Protein AF-A0AAW0WDP5-F1 (afdb_monomer_lite)

InterPro domains:
  IPR013763 Cyclin-like domain [SM00385] (1-80)
  IPR031658 Cyclin, C-terminal domain 2 [PF16899] (15-78)
  IPR036915 Cyclin-like superfamily [SSF47954] (1-90)
  IPR043198 Cyclin/Cyclin-like subunit Ssn8 [PTHR10026] (1-93)

Radius of gyration: 20.08 Å; chains: 1; bounding box: 42×51×49 Å

Structure (mmCIF, N/CA/C/O backbone):
data_AF-A0AAW0WDP5-F1
#
_entry.id   AF-A0AAW0WDP5-F1
#
loop_
_atom_site.group_PDB
_atom_site.id
_atom_site.type_symbol
_atom_site.label_atom_id
_atom_site.label_alt_id
_atom_site.label_comp_id
_atom_site.label_asym_id
_atom_site.label_entity_id
_atom_site.label_seq_id
_atom_site.pdbx_PDB_ins_code
_atom_site.Cartn_x
_atom_site.Cartn_y
_atom_site.Cartn_z
_atom_site.occupancy
_atom_site.B_iso_or_equiv
_atom_site.auth_seq_id
_atom_site.auth_comp_id
_atom_site.auth_asym_id
_atom_site.auth_atom_id
_atom_site.pdbx_PDB_model_num
ATOM 1 N N . ARG A 1 1 ? 8.160 -9.959 -4.640 1.00 76.31 1 ARG A N 1
ATOM 2 C CA . ARG A 1 1 ? 9.430 -9.531 -3.995 1.00 76.31 1 ARG A CA 1
ATOM 3 C C . ARG A 1 1 ? 9.086 -8.556 -2.861 1.00 76.31 1 ARG A C 1
ATOM 5 O O . ARG A 1 1 ? 7.973 -8.040 -2.886 1.00 76.31 1 ARG A O 1
ATOM 12 N N . PRO A 1 2 ? 9.938 -8.349 -1.843 1.00 83.50 2 PRO A N 1
ATOM 13 C CA . PRO A 1 2 ? 9.722 -7.316 -0.824 1.00 83.50 2 PRO A CA 1
ATOM 14 C C . PRO A 1 2 ? 9.964 -5.900 -1.383 1.00 83.50 2 PRO A C 1
ATOM 16 O O . PRO A 1 2 ? 10.716 -5.740 -2.344 1.00 83.50 2 PRO A O 1
ATOM 19 N N . LEU A 1 3 ? 9.367 -4.874 -0.757 1.00 84.88 3 LEU A N 1
ATOM 20 C CA . LEU A 1 3 ? 9.446 -3.459 -1.172 1.00 84.88 3 LEU A CA 1
ATOM 21 C C . LEU A 1 3 ? 10.885 -2.982 -1.430 1.00 84.88 3 LEU A C 1
ATOM 23 O O . LEU A 1 3 ? 11.161 -2.400 -2.472 1.00 84.88 3 LEU A O 1
ATOM 27 N N . VAL A 1 4 ? 11.807 -3.256 -0.503 1.00 86.69 4 VAL A N 1
ATOM 28 C CA . VAL A 1 4 ? 13.203 -2.791 -0.595 1.00 86.69 4 VAL A CA 1
ATOM 29 C C . VAL A 1 4 ? 13.892 -3.319 -1.856 1.00 86.69 4 VAL A C 1
ATOM 31 O O . VAL A 1 4 ? 14.650 -2.591 -2.486 1.00 86.69 4 VAL A O 1
ATOM 34 N N . GLN A 1 5 ? 13.582 -4.550 -2.267 1.00 88.50 5 GLN A N 1
ATOM 35 C CA . GLN A 1 5 ? 14.148 -5.136 -3.480 1.00 88.50 5 GLN A CA 1
ATOM 36 C C . GLN A 1 5 ? 13.594 -4.461 -4.742 1.00 88.50 5 GLN A C 1
ATOM 38 O O . GLN A 1 5 ? 14.354 -4.160 -5.652 1.00 88.50 5 GLN A O 1
ATOM 43 N N . TYR A 1 6 ? 12.292 -4.157 -4.780 1.00 88.75 6 TYR A N 1
ATOM 44 C CA . TYR A 1 6 ? 11.711 -3.384 -5.883 1.00 88.75 6 TYR A CA 1
ATOM 45 C C . TYR A 1 6 ? 12.296 -1.972 -5.974 1.00 88.75 6 TYR A C 1
ATOM 47 O O . TYR A 1 6 ? 12.537 -1.475 -7.068 1.00 88.75 6 TYR A O 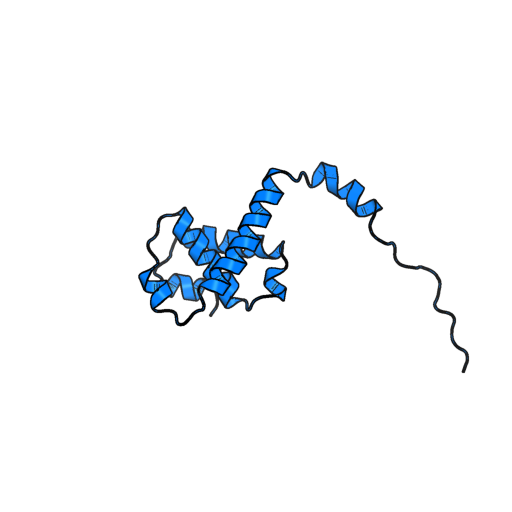1
ATOM 55 N N . MET A 1 7 ? 12.555 -1.335 -4.833 1.00 89.25 7 MET A N 1
ATOM 56 C CA . MET A 1 7 ? 13.141 0.003 -4.794 1.00 89.25 7 MET A CA 1
ATOM 57 C C . MET A 1 7 ? 14.598 0.022 -5.259 1.00 89.25 7 MET A C 1
ATOM 59 O O . MET A 1 7 ? 14.980 0.934 -5.989 1.00 89.25 7 MET A O 1
ATOM 63 N N . GLN A 1 8 ? 15.379 -1.009 -4.924 1.00 88.31 8 GLN A N 1
ATOM 64 C CA . GLN A 1 8 ? 16.718 -1.208 -5.487 1.00 88.31 8 GLN A CA 1
ATOM 65 C C . GLN A 1 8 ? 16.660 -1.406 -7.008 1.00 88.31 8 GLN A C 1
ATOM 67 O O . GLN A 1 8 ? 17.374 -0.716 -7.730 1.00 88.31 8 GLN A O 1
ATOM 72 N N . ASP A 1 9 ? 15.763 -2.272 -7.496 1.00 88.06 9 ASP A N 1
ATOM 73 C CA . ASP A 1 9 ? 15.580 -2.531 -8.933 1.00 88.06 9 ASP A CA 1
ATOM 74 C C . ASP A 1 9 ? 15.151 -1.260 -9.704 1.00 88.06 9 ASP A C 1
ATOM 76 O O . ASP A 1 9 ? 15.572 -1.049 -10.837 1.00 88.06 9 ASP A O 1
ATOM 80 N N . LEU A 1 10 ? 14.324 -0.400 -9.097 1.00 86.50 10 LEU A N 1
ATOM 81 C CA . LEU A 1 10 ? 13.869 0.877 -9.669 1.00 86.50 10 LEU A CA 1
ATOM 82 C C . LEU A 1 10 ? 14.947 1.982 -9.624 1.00 86.50 10 LEU A C 1
ATOM 84 O O . LEU A 1 10 ? 14.783 3.041 -10.238 1.00 86.50 10 LEU A O 1
ATOM 88 N N . GLY A 1 11 ? 16.013 1.811 -8.836 1.00 84.88 11 GLY A N 1
ATOM 89 C CA . GLY A 1 11 ? 16.899 2.919 -8.456 1.00 84.88 11 GLY A CA 1
ATOM 90 C C . GLY A 1 11 ? 16.144 4.014 -7.685 1.00 84.88 11 GLY A C 1
ATOM 91 O O . GLY A 1 11 ? 16.375 5.214 -7.865 1.00 84.88 11 GLY A O 1
ATOM 92 N N . GLY A 1 12 ? 15.128 3.619 -6.917 1.00 74.38 12 GLY A N 1
ATOM 93 C CA . GLY A 1 12 ? 14.376 4.478 -6.015 1.00 74.38 12 GLY A CA 1
ATOM 94 C C . GLY A 1 12 ? 15.041 4.494 -4.644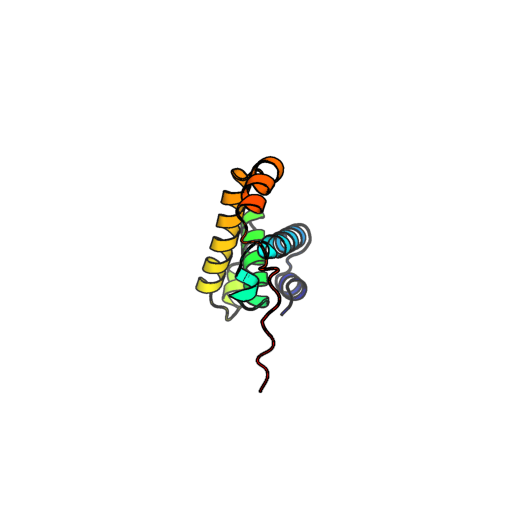 1.00 74.38 12 GLY A C 1
ATOM 95 O O . GLY A 1 12 ? 14.841 3.583 -3.850 1.00 74.38 12 GLY A O 1
ATOM 96 N N . GLU A 1 13 ? 15.810 5.536 -4.348 1.00 79.19 13 GLU A N 1
ATOM 97 C CA . GLU A 1 13 ? 16.473 5.707 -3.052 1.00 79.19 13 GLU A CA 1
ATOM 98 C C . GLU A 1 13 ? 16.014 6.995 -2.354 1.00 79.19 13 GLU A C 1
ATOM 100 O O . GLU A 1 13 ? 15.326 7.835 -2.939 1.00 79.19 13 GLU A O 1
ATOM 105 N N . GLY A 1 14 ? 16.371 7.140 -1.076 1.00 87.81 14 GLY A N 1
ATOM 106 C CA . GLY A 1 14 ? 16.096 8.347 -0.300 1.00 87.81 14 GLY A CA 1
ATOM 107 C C . GLY A 1 14 ? 14.606 8.563 -0.026 1.00 87.81 14 GLY A C 1
ATOM 108 O O . GLY A 1 14 ? 13.953 7.729 0.605 1.00 87.81 14 GLY A O 1
ATOM 109 N N . GLU A 1 15 ? 14.077 9.701 -0.474 1.00 90.94 15 GLU A N 1
ATOM 110 C CA . GLU A 1 15 ? 12.733 10.172 -0.120 1.00 90.94 15 GLU A CA 1
ATOM 111 C C . GLU A 1 15 ? 11.617 9.264 -0.651 1.00 90.94 15 GLU A C 1
ATOM 113 O O . GLU A 1 15 ? 10.667 8.976 0.075 1.00 90.94 15 GLU A O 1
ATOM 118 N N . VAL A 1 16 ? 11.764 8.721 -1.866 1.00 92.56 16 VAL A N 1
ATOM 119 C CA . VAL A 1 16 ? 10.753 7.825 -2.455 1.00 92.56 16 VAL A CA 1
ATOM 120 C C . VAL A 1 16 ? 10.630 6.538 -1.642 1.00 92.56 16 VAL A C 1
ATOM 122 O O . VAL A 1 16 ? 9.523 6.063 -1.403 1.00 92.56 16 VAL A O 1
ATOM 125 N N . LEU A 1 17 ? 11.754 5.985 -1.172 1.00 93.94 17 LEU A N 1
ATOM 126 C CA . LEU A 1 17 ? 11.753 4.791 -0.323 1.00 93.94 17 LEU A CA 1
ATOM 127 C C . LEU A 1 17 ? 11.117 5.085 1.038 1.00 93.94 17 LEU A C 1
ATOM 129 O O . LEU A 1 17 ? 10.290 4.304 1.503 1.00 93.94 17 LEU A O 1
ATOM 133 N N . GLN A 1 18 ? 11.479 6.211 1.656 1.00 95.12 18 GLN A N 1
ATOM 134 C CA . GLN A 1 18 ? 10.917 6.649 2.937 1.00 95.12 18 GLN A CA 1
ATOM 135 C C . GLN A 1 18 ? 9.397 6.838 2.847 1.00 95.12 18 GLN A C 1
ATOM 137 O O . GLN A 1 18 ? 8.657 6.338 3.697 1.00 95.12 18 GLN A O 1
ATOM 142 N N . LEU A 1 19 ? 8.919 7.504 1.793 1.00 96.44 19 LEU A N 1
ATOM 143 C CA . LEU A 1 19 ? 7.495 7.709 1.572 1.00 96.44 19 LEU A CA 1
ATOM 144 C C . LEU A 1 19 ? 6.775 6.390 1.280 1.00 96.44 19 LEU A C 1
ATOM 146 O O . LEU A 1 19 ? 5.769 6.103 1.921 1.00 96.44 19 LEU A O 1
ATOM 150 N N . ALA A 1 20 ? 7.301 5.550 0.384 1.00 96.69 20 ALA A N 1
ATOM 151 C CA . ALA A 1 20 ? 6.694 4.254 0.082 1.00 96.69 20 ALA A CA 1
ATOM 152 C C . ALA A 1 20 ? 6.597 3.369 1.337 1.00 96.69 20 ALA A C 1
ATOM 154 O O . ALA A 1 20 ? 5.568 2.738 1.570 1.00 96.69 20 ALA A O 1
ATOM 155 N N . TRP A 1 21 ? 7.630 3.374 2.186 1.00 96.19 21 TRP A N 1
ATOM 156 C CA . TRP A 1 21 ? 7.624 2.674 3.471 1.00 96.19 21 TRP A CA 1
ATOM 157 C C . TRP A 1 21 ? 6.535 3.198 4.411 1.00 96.19 21 TRP A C 1
ATOM 159 O O . TRP A 1 21 ? 5.815 2.414 5.029 1.00 96.19 21 TRP A O 1
ATOM 169 N N . ARG A 1 22 ? 6.385 4.524 4.511 1.00 97.38 22 ARG A N 1
ATOM 170 C CA . ARG A 1 22 ? 5.317 5.145 5.301 1.00 97.38 22 ARG A CA 1
ATOM 171 C C . ARG A 1 22 ? 3.937 4.719 4.798 1.00 97.38 22 ARG A C 1
ATOM 173 O O . ARG A 1 22 ? 3.126 4.278 5.604 1.00 97.38 22 ARG A O 1
ATOM 180 N N . ILE A 1 23 ? 3.707 4.775 3.487 1.00 97.88 23 ILE A N 1
ATOM 181 C CA . ILE A 1 23 ? 2.429 4.386 2.879 1.00 97.88 23 ILE A CA 1
ATOM 182 C C . ILE A 1 23 ? 2.130 2.898 3.134 1.00 97.88 23 ILE A C 1
ATOM 184 O O . ILE A 1 23 ? 0.994 2.552 3.451 1.00 97.88 23 ILE A O 1
ATOM 188 N N . VAL A 1 24 ? 3.133 2.010 3.078 1.00 97.62 24 VAL A N 1
ATOM 189 C CA . VAL A 1 24 ? 2.946 0.592 3.445 1.00 97.62 24 VAL A CA 1
ATOM 190 C C . VAL A 1 24 ? 2.448 0.454 4.882 1.00 97.62 24 VAL A C 1
ATOM 192 O O . VAL A 1 24 ? 1.522 -0.317 5.127 1.00 97.62 24 VAL A O 1
ATOM 195 N N . ASN A 1 25 ? 3.010 1.204 5.831 1.00 97.75 25 ASN A N 1
ATOM 196 C CA . ASN A 1 25 ? 2.545 1.157 7.220 1.00 97.75 25 ASN A CA 1
ATOM 197 C C . ASN A 1 25 ? 1.102 1.658 7.353 1.00 97.75 25 ASN A C 1
ATOM 199 O O . ASN A 1 25 ? 0.312 1.053 8.077 1.00 97.75 25 ASN A O 1
ATOM 203 N N . ASP A 1 26 ? 0.745 2.722 6.631 1.00 97.81 26 ASP A N 1
ATOM 204 C CA . ASP A 1 26 ? -0.613 3.272 6.634 1.00 97.81 26 ASP A CA 1
ATOM 205 C C . ASP A 1 26 ? -1.622 2.286 6.024 1.00 97.81 26 ASP A C 1
ATOM 207 O O . ASP A 1 26 ? -2.740 2.157 6.523 1.00 97.81 26 ASP A O 1
ATOM 211 N N . SER A 1 27 ? -1.211 1.508 5.015 1.00 97.50 27 SER A N 1
ATOM 212 C CA . SER A 1 27 ? -2.065 0.505 4.364 1.00 97.50 27 SER A CA 1
ATOM 213 C C . SER A 1 27 ? -2.612 -0.558 5.329 1.00 97.50 27 SER A C 1
ATOM 215 O O . SER A 1 27 ? -3.690 -1.102 5.091 1.00 97.50 27 SER A O 1
ATOM 217 N N . LEU A 1 28 ? -1.938 -0.802 6.463 1.00 97.38 2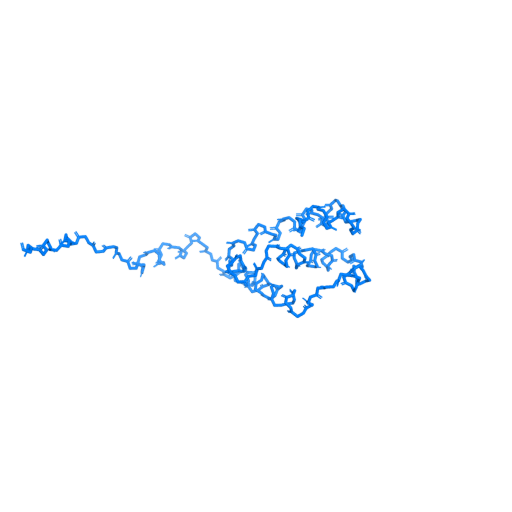8 LEU A N 1
ATOM 218 C CA . LEU A 1 28 ? -2.385 -1.730 7.512 1.00 97.38 28 LEU A CA 1
ATOM 219 C C . LEU A 1 28 ? -3.624 -1.249 8.279 1.00 97.38 28 LEU A C 1
ATOM 221 O O . LEU A 1 28 ? -4.192 -2.011 9.057 1.00 97.38 28 LEU A O 1
ATOM 225 N N . ARG A 1 29 ? -4.047 0.005 8.081 1.00 96.69 29 ARG A N 1
ATOM 226 C CA . ARG A 1 29 ? -5.323 0.530 8.591 1.00 96.69 29 ARG A CA 1
ATOM 227 C C . ARG A 1 29 ? -6.487 0.337 7.623 1.00 96.69 29 ARG A C 1
ATOM 229 O O . ARG A 1 29 ? -7.569 0.863 7.856 1.00 96.69 29 ARG A O 1
ATOM 236 N N . THR A 1 30 ? -6.258 -0.406 6.549 1.00 97.38 30 THR A N 1
ATOM 237 C CA . THR A 1 30 ? -7.271 -0.815 5.577 1.00 97.38 30 THR A CA 1
ATOM 238 C C . THR A 1 30 ? -7.301 -2.338 5.473 1.00 97.38 30 THR A C 1
ATOM 240 O O . THR A 1 30 ? -6.426 -3.027 6.000 1.00 97.38 30 THR A O 1
ATOM 243 N N . ASP A 1 31 ? -8.262 -2.864 4.719 1.00 97.12 31 ASP A N 1
ATOM 244 C CA . ASP A 1 31 ? -8.414 -4.307 4.519 1.00 97.12 31 ASP A CA 1
ATOM 245 C C . ASP A 1 31 ? -7.501 -4.867 3.413 1.00 97.12 31 ASP A C 1
ATOM 247 O O . ASP A 1 31 ? -7.523 -6.066 3.131 1.00 97.12 31 ASP A O 1
ATOM 251 N N . VAL A 1 32 ? -6.666 -4.035 2.771 1.00 97.62 32 VAL A N 1
ATOM 252 C CA . VAL A 1 32 ? -5.877 -4.453 1.596 1.00 97.62 32 VAL A CA 1
ATOM 253 C C . VAL A 1 32 ? -4.922 -5.609 1.893 1.00 97.62 32 VAL A C 1
ATOM 255 O O . VAL A 1 32 ? -4.670 -6.422 1.009 1.00 97.62 32 VAL A O 1
ATOM 258 N N . CYS A 1 33 ? -4.444 -5.745 3.134 1.00 96.56 33 CYS A N 1
ATOM 259 C CA . CYS A 1 33 ? -3.578 -6.854 3.547 1.00 96.56 33 CYS A CA 1
ATOM 260 C C . CYS A 1 33 ? -4.287 -8.220 3.563 1.00 96.56 33 CYS A C 1
ATOM 262 O O . CYS A 1 33 ? -3.618 -9.252 3.541 1.00 96.56 33 CYS A O 1
ATOM 264 N N . LEU A 1 34 ? -5.623 -8.232 3.582 1.00 97.25 34 LEU A N 1
ATOM 265 C CA . LEU A 1 34 ? -6.450 -9.436 3.496 1.00 97.25 34 LEU A CA 1
ATOM 266 C C . LEU A 1 34 ? -6.956 -9.691 2.068 1.00 97.25 34 LEU A C 1
ATOM 268 O O . LEU A 1 34 ? -7.305 -10.822 1.737 1.00 97.25 34 LEU A O 1
ATOM 272 N N . LEU A 1 35 ? -7.003 -8.646 1.236 1.00 96.69 35 LEU A N 1
ATOM 273 C CA . LEU A 1 35 ? -7.571 -8.682 -0.115 1.00 96.69 35 LEU A CA 1
ATOM 274 C C . LEU A 1 35 ? -6.518 -8.875 -1.218 1.00 96.69 35 LEU A C 1
ATOM 276 O O . LEU A 1 35 ? -6.833 -9.430 -2.272 1.00 96.69 35 LEU A O 1
ATOM 280 N N . PHE A 1 36 ? -5.277 -8.431 -0.993 1.00 96.69 36 PHE A N 1
ATOM 281 C CA . PHE A 1 36 ? -4.225 -8.402 -2.010 1.00 96.69 36 PHE A CA 1
ATOM 282 C C . PHE A 1 36 ? -2.927 -9.065 -1.522 1.00 96.69 36 PHE A C 1
ATOM 284 O O . PHE A 1 36 ? -2.570 -8.963 -0.346 1.00 96.69 36 PHE A O 1
ATOM 291 N N . PRO A 1 37 ? -2.162 -9.717 -2.417 1.00 95.38 37 PRO A N 1
ATOM 292 C CA . PRO A 1 37 ? -0.821 -10.191 -2.111 1.00 95.38 37 PRO A CA 1
ATOM 293 C C . PRO A 1 37 ? 0.120 -9.050 -1.672 1.00 95.38 37 PRO A C 1
ATOM 295 O O . PRO A 1 37 ? 0.096 -7.968 -2.266 1.00 95.38 37 PRO A O 1
ATOM 298 N N . PRO A 1 38 ? 1.057 -9.296 -0.734 1.00 95.38 38 PRO A N 1
ATOM 299 C CA . PRO A 1 38 ? 1.961 -8.260 -0.219 1.00 95.38 38 PRO A CA 1
ATOM 300 C C . PRO A 1 38 ? 2.794 -7.522 -1.278 1.00 95.38 38 PRO A C 1
ATOM 302 O O . PRO A 1 38 ? 3.141 -6.357 -1.090 1.00 95.38 38 PRO A O 1
ATOM 305 N N . TYR A 1 39 ? 3.135 -8.180 -2.392 1.00 94.56 39 TYR A N 1
ATOM 306 C CA . TYR A 1 39 ? 3.923 -7.545 -3.451 1.00 94.56 39 TYR A CA 1
ATOM 307 C C . TYR A 1 39 ? 3.110 -6.515 -4.254 1.00 94.56 39 TYR A C 1
ATOM 309 O O . TYR A 1 39 ? 3.685 -5.517 -4.676 1.00 94.56 39 TYR A O 1
ATOM 317 N N . GLU A 1 40 ? 1.799 -6.716 -4.438 1.00 95.38 40 GLU A N 1
ATOM 318 C CA . GLU A 1 40 ? 0.922 -5.758 -5.136 1.00 95.38 40 GLU A CA 1
ATOM 319 C C . GLU A 1 40 ? 0.730 -4.498 -4.293 1.00 95.38 40 GLU A C 1
ATOM 321 O O . GLU A 1 40 ? 0.773 -3.380 -4.809 1.00 95.38 40 GLU A O 1
ATOM 326 N N . ILE A 1 41 ? 0.615 -4.675 -2.974 1.00 97.00 41 ILE A N 1
ATOM 327 C CA . ILE A 1 41 ? 0.554 -3.570 -2.014 1.00 97.00 41 ILE A CA 1
ATOM 328 C C . ILE A 1 41 ? 1.854 -2.763 -2.076 1.00 97.00 41 ILE A C 1
ATOM 330 O O . ILE A 1 41 ? 1.815 -1.550 -2.257 1.00 97.00 41 ILE A O 1
ATOM 334 N N . ALA A 1 42 ? 3.011 -3.434 -2.022 1.00 95.94 42 ALA A N 1
ATOM 335 C CA . ALA A 1 42 ? 4.309 -2.771 -2.128 1.00 95.94 42 ALA A CA 1
ATOM 336 C C . ALA A 1 42 ? 4.453 -1.972 -3.435 1.00 95.94 42 ALA A C 1
ATOM 338 O O . ALA A 1 42 ? 4.875 -0.818 -3.398 1.00 95.94 42 ALA A O 1
ATOM 339 N N . LEU A 1 43 ? 4.068 -2.551 -4.576 1.00 95.56 43 LEU A N 1
ATOM 340 C CA . LEU A 1 43 ? 4.099 -1.869 -5.873 1.00 95.56 43 LEU A CA 1
ATOM 341 C C . LEU A 1 43 ? 3.169 -0.650 -5.910 1.00 95.56 43 LEU A C 1
ATOM 343 O O . LEU A 1 43 ? 3.554 0.390 -6.439 1.00 95.56 43 LEU A O 1
ATOM 347 N N . SER A 1 44 ? 1.997 -0.736 -5.283 1.00 96.75 44 SER A N 1
ATOM 348 C CA . SER A 1 44 ? 1.060 0.388 -5.172 1.00 96.75 44 SER A CA 1
ATOM 349 C C . SER A 1 44 ? 1.626 1.525 -4.326 1.00 96.75 44 SER A C 1
ATOM 351 O O . SER A 1 44 ? 1.590 2.682 -4.739 1.00 96.75 44 SER A O 1
ATOM 353 N N . CYS A 1 45 ? 2.243 1.210 -3.186 1.00 97.06 45 CYS A N 1
ATOM 354 C CA . CYS A 1 45 ? 2.900 2.209 -2.345 1.00 97.06 45 CYS A CA 1
ATOM 355 C C . CYS A 1 45 ? 4.092 2.874 -3.054 1.00 97.06 45 CYS A C 1
ATOM 357 O O . CYS A 1 45 ? 4.282 4.084 -2.927 1.00 97.06 45 CYS A O 1
ATOM 359 N N . ILE A 1 46 ? 4.869 2.113 -3.836 1.00 95.50 46 ILE A N 1
ATOM 360 C CA . ILE A 1 46 ? 5.958 2.649 -4.670 1.00 95.50 46 ILE A CA 1
ATOM 361 C C . ILE A 1 46 ? 5.402 3.568 -5.758 1.00 95.50 46 ILE A C 1
ATOM 363 O O . ILE A 1 46 ? 5.924 4.665 -5.943 1.00 95.50 46 ILE A O 1
ATOM 367 N N . HIS A 1 47 ? 4.336 3.154 -6.447 1.00 95.38 47 HIS A N 1
ATOM 368 C CA . HIS A 1 47 ? 3.674 3.964 -7.467 1.00 95.38 47 HIS A CA 1
ATOM 369 C C . HIS A 1 47 ? 3.200 5.303 -6.885 1.00 95.38 47 HIS A C 1
ATOM 371 O O . HIS A 1 47 ? 3.551 6.360 -7.408 1.00 95.38 47 HIS A O 1
ATOM 377 N N . MET A 1 48 ? 2.493 5.275 -5.750 1.00 96.81 48 MET A N 1
ATOM 378 C CA . MET A 1 48 ? 2.051 6.486 -5.051 1.00 96.81 48 MET A CA 1
ATOM 379 C C . MET A 1 48 ? 3.228 7.387 -4.661 1.00 96.81 48 MET A C 1
ATOM 381 O O . MET A 1 48 ? 3.185 8.592 -4.902 1.00 96.81 48 MET A O 1
ATOM 385 N N . ALA A 1 49 ? 4.304 6.818 -4.110 1.00 96.56 49 ALA A N 1
ATOM 386 C CA . ALA A 1 49 ? 5.485 7.589 -3.737 1.00 96.56 49 ALA A CA 1
ATOM 387 C C . ALA A 1 49 ? 6.184 8.225 -4.951 1.00 96.56 49 ALA A C 1
ATOM 389 O O . ALA A 1 49 ? 6.620 9.374 -4.878 1.00 96.56 49 ALA A O 1
ATOM 390 N N . CYS A 1 50 ? 6.258 7.511 -6.080 1.00 94.56 50 CYS A N 1
ATOM 391 C CA . CYS A 1 50 ? 6.809 8.045 -7.325 1.00 94.56 50 CYS A CA 1
ATOM 392 C C . CYS A 1 50 ? 5.972 9.211 -7.858 1.00 94.56 50 CYS A C 1
ATOM 394 O O . CYS A 1 50 ? 6.541 10.221 -8.263 1.00 94.56 50 CYS A O 1
ATOM 396 N N . VAL A 1 51 ? 4.639 9.110 -7.798 1.00 94.94 51 VAL A N 1
ATOM 397 C CA . VAL A 1 51 ? 3.731 10.198 -8.195 1.00 94.94 51 VAL A CA 1
ATOM 398 C C . VAL A 1 51 ? 3.945 11.440 -7.327 1.00 94.94 51 VAL A C 1
ATOM 400 O O . VAL A 1 51 ? 4.096 12.534 -7.867 1.00 94.94 51 VAL A O 1
ATOM 403 N N . VAL A 1 52 ? 4.024 11.284 -6.001 1.00 95.62 52 VAL A N 1
ATOM 404 C CA . VAL A 1 52 ? 4.229 12.409 -5.068 1.00 95.62 52 VAL A CA 1
ATOM 405 C C . VAL A 1 52 ? 5.570 13.110 -5.304 1.00 95.62 52 VAL A C 1
ATOM 407 O O . VAL A 1 52 ? 5.623 14.337 -5.331 1.00 95.62 52 VAL A O 1
ATOM 410 N N . HIS A 1 53 ? 6.643 12.349 -5.528 1.00 94.50 53 HIS A N 1
ATOM 411 C CA . HIS A 1 53 ? 7.977 12.899 -5.792 1.00 94.50 53 HIS A CA 1
ATOM 412 C C . HIS A 1 53 ? 8.253 13.197 -7.275 1.00 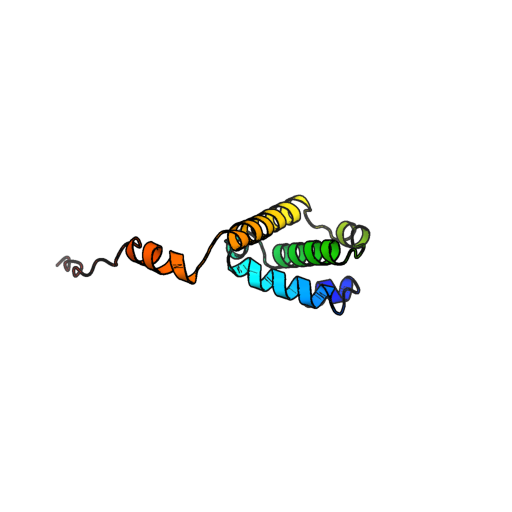94.50 53 HIS A C 1
ATOM 414 O O . HIS A 1 53 ? 9.384 13.524 -7.624 1.00 94.50 53 HIS A O 1
ATOM 420 N N . GLN A 1 54 ? 7.252 13.081 -8.156 1.00 93.62 54 GLN A N 1
ATOM 421 C CA . GLN A 1 54 ? 7.393 13.282 -9.606 1.00 93.62 54 GLN A CA 1
ATOM 422 C C . GLN A 1 54 ? 8.518 12.437 -10.246 1.00 93.62 54 GLN A C 1
ATOM 424 O O . GLN A 1 54 ? 9.131 12.839 -11.235 1.00 93.62 54 GLN A O 1
ATOM 429 N N . LYS A 1 55 ? 8.798 11.249 -9.694 1.00 91.44 55 LYS A N 1
ATOM 430 C CA . LYS A 1 55 ? 9.759 10.293 -10.261 1.00 91.44 55 LYS A CA 1
ATOM 431 C C . LYS A 1 55 ? 9.082 9.534 -11.398 1.00 91.44 55 LYS A C 1
ATOM 433 O O . LYS A 1 55 ? 8.073 8.866 -11.179 1.00 91.44 55 LYS A O 1
ATOM 438 N N . ASP A 1 56 ? 9.651 9.594 -12.600 1.00 91.75 56 ASP A N 1
ATOM 439 C CA . ASP A 1 56 ? 9.153 8.786 -13.713 1.00 91.75 56 ASP A CA 1
ATOM 440 C C . ASP A 1 56 ? 9.502 7.309 -13.495 1.00 91.75 56 ASP A C 1
ATOM 442 O O . ASP A 1 56 ? 10.667 6.911 -13.485 1.00 91.75 56 ASP A O 1
ATOM 446 N N . CYS A 1 57 ? 8.467 6.503 -13.285 1.00 90.81 57 CYS A N 1
ATOM 447 C CA . CYS A 1 57 ? 8.551 5.060 -13.106 1.00 90.81 57 CYS A CA 1
ATOM 448 C C . CYS A 1 57 ? 7.750 4.293 -14.169 1.00 90.81 57 CYS A C 1
ATOM 450 O O . CYS A 1 57 ? 7.623 3.076 -14.060 1.00 90.81 57 CYS A O 1
ATOM 452 N N . LYS A 1 58 ? 7.186 4.965 -15.186 1.00 90.12 58 LYS A N 1
ATOM 453 C CA . LYS A 1 58 ? 6.237 4.340 -16.130 1.00 90.12 58 LYS A CA 1
ATOM 454 C C . LYS A 1 58 ? 6.860 3.177 -16.892 1.00 90.12 58 LYS A C 1
ATOM 456 O O . LYS A 1 58 ? 6.262 2.110 -16.966 1.00 90.12 58 LYS A O 1
ATOM 461 N N . GLN A 1 59 ? 8.068 3.384 -17.414 1.00 90.62 59 GLN A N 1
ATOM 462 C CA . GLN A 1 59 ? 8.803 2.357 -18.151 1.00 90.62 59 GLN A CA 1
ATOM 463 C C . GLN A 1 59 ? 9.107 1.145 -17.261 1.00 90.62 59 GLN A C 1
ATOM 465 O O . GLN A 1 59 ? 8.858 0.012 -17.656 1.00 90.62 59 GLN A O 1
ATOM 470 N N . TRP A 1 60 ? 9.557 1.389 -16.028 1.00 92.12 60 TRP A N 1
ATOM 471 C CA . TRP A 1 60 ? 9.849 0.324 -15.070 1.00 92.12 60 TRP A CA 1
ATOM 472 C C . TRP A 1 60 ? 8.596 -0.484 -14.704 1.00 92.12 60 TRP A C 1
ATOM 474 O O . TRP A 1 60 ? 8.634 -1.709 -14.691 1.00 92.12 60 TRP A O 1
ATOM 484 N N . PHE A 1 61 ? 7.456 0.180 -14.481 1.00 91.38 61 PHE A N 1
ATOM 485 C CA . PHE A 1 61 ? 6.182 -0.509 -14.251 1.00 91.38 61 PHE A CA 1
ATOM 486 C C . PHE A 1 61 ? 5.685 -1.279 -15.481 1.00 91.38 61 PHE A C 1
ATOM 488 O O . PHE A 1 61 ? 5.079 -2.329 -15.306 1.00 91.38 61 PHE A O 1
ATOM 495 N N . ALA A 1 62 ? 5.948 -0.803 -16.702 1.00 89.88 62 ALA A N 1
ATOM 496 C CA . ALA A 1 62 ? 5.585 -1.514 -17.930 1.00 89.88 62 ALA A CA 1
ATOM 497 C C . ALA A 1 62 ? 6.426 -2.785 -18.155 1.00 89.88 62 ALA A C 1
ATOM 499 O O . ALA A 1 62 ? 5.946 -3.750 -18.746 1.00 89.88 62 ALA A O 1
ATOM 500 N N . GLU A 1 63 ? 7.673 -2.797 -17.679 1.00 91.00 63 GLU A N 1
ATOM 501 C CA . GLU A 1 63 ? 8.553 -3.973 -17.710 1.00 91.00 63 GLU A CA 1
ATOM 502 C C . GLU A 1 63 ? 8.176 -5.017 -16.650 1.00 91.00 63 GLU A C 1
ATOM 504 O O . GLU A 1 63 ? 8.474 -6.207 -16.795 1.00 91.00 63 GLU A O 1
ATOM 509 N N . LEU A 1 64 ? 7.487 -4.596 -15.588 1.00 86.62 64 LEU A N 1
ATOM 510 C CA . LEU A 1 64 ? 6.879 -5.515 -14.641 1.00 86.62 64 LEU A CA 1
ATOM 511 C C . LE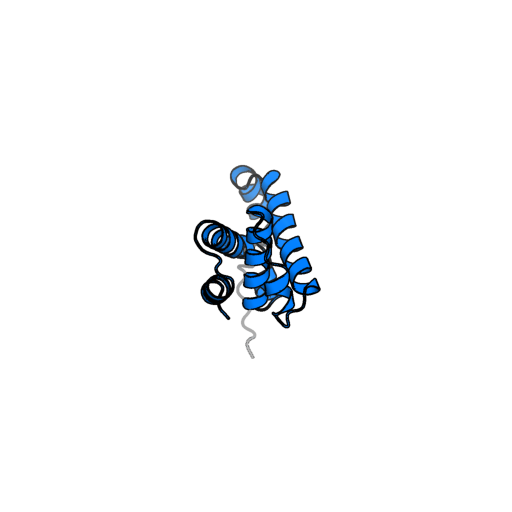U A 1 64 ? 5.631 -6.137 -15.274 1.00 86.62 64 LEU A C 1
ATOM 513 O O . LEU A 1 64 ? 4.673 -5.448 -15.599 1.00 86.62 64 LEU A O 1
ATOM 517 N N . ASN A 1 65 ? 5.592 -7.466 -15.364 1.00 83.38 65 ASN A N 1
ATOM 518 C CA . ASN A 1 65 ? 4.392 -8.216 -15.755 1.00 83.38 65 ASN A CA 1
ATOM 519 C C . ASN A 1 65 ? 3.339 -8.205 -14.623 1.00 83.38 65 ASN A C 1
ATOM 521 O O . ASN A 1 65 ? 3.015 -9.250 -14.057 1.00 83.38 65 ASN A O 1
ATOM 525 N N . THR A 1 66 ? 2.891 -7.014 -14.221 1.00 81.81 66 THR A N 1
ATOM 526 C CA . THR A 1 66 ? 1.946 -6.777 -13.123 1.00 81.81 66 THR A CA 1
ATOM 527 C C . THR A 1 66 ? 0.673 -6.138 -13.654 1.00 81.81 66 THR A C 1
ATOM 529 O O . THR A 1 66 ? 0.706 -5.312 -14.562 1.00 81.81 66 THR A O 1
ATOM 532 N N . ASP A 1 67 ? -0.452 -6.509 -13.054 1.00 91.38 67 ASP A N 1
ATOM 533 C CA . ASP A 1 67 ? -1.755 -5.937 -13.358 1.00 91.38 67 ASP A CA 1
ATOM 534 C C . ASP A 1 67 ? -1.883 -4.518 -12.770 1.00 91.38 67 ASP A C 1
ATOM 536 O O . ASP A 1 67 ? -1.945 -4.327 -11.550 1.00 91.38 67 ASP A O 1
ATOM 540 N N . LEU A 1 68 ? -1.902 -3.512 -13.650 1.00 90.56 68 LEU A N 1
ATOM 541 C CA . LEU A 1 68 ? -2.032 -2.107 -13.262 1.00 90.56 68 LEU A CA 1
ATOM 542 C C . LEU A 1 68 ? -3.415 -1.786 -12.682 1.00 90.56 68 LEU A C 1
ATOM 544 O O . LEU A 1 68 ? -3.513 -0.891 -11.842 1.00 90.56 68 LEU A O 1
ATOM 548 N N . ASP A 1 69 ? -4.467 -2.517 -13.059 1.00 94.25 69 ASP A N 1
ATOM 549 C CA . ASP A 1 69 ? -5.809 -2.277 -12.526 1.00 94.25 69 ASP A CA 1
ATOM 550 C C . ASP A 1 69 ? -5.859 -2.628 -11.035 1.00 94.25 69 ASP A C 1
ATOM 552 O O . ASP A 1 69 ? -6.423 -1.876 -10.235 1.00 94.25 69 ASP A O 1
ATOM 556 N N . ARG A 1 70 ? -5.162 -3.699 -10.630 1.00 94.88 70 ARG A N 1
ATOM 557 C CA . ARG A 1 70 ? -5.009 -4.077 -9.212 1.00 94.88 70 ARG A CA 1
ATOM 558 C C . ARG A 1 70 ? -4.224 -3.036 -8.424 1.00 94.88 70 ARG A C 1
ATOM 560 O O . ARG A 1 70 ? -4.604 -2.696 -7.305 1.00 94.88 70 ARG A O 1
ATOM 567 N N . ILE A 1 71 ? -3.165 -2.481 -9.016 1.00 95.25 71 ILE A N 1
ATOM 568 C CA . ILE A 1 71 ? -2.389 -1.393 -8.402 1.00 95.25 71 ILE A CA 1
ATOM 569 C C . ILE A 1 71 ? -3.271 -0.159 -8.171 1.00 95.25 71 ILE A C 1
ATOM 571 O O . ILE A 1 71 ? -3.245 0.454 -7.098 1.00 95.25 71 ILE A O 1
ATOM 575 N N . MET A 1 72 ? -4.083 0.204 -9.164 1.00 96.06 72 MET A N 1
ATOM 576 C CA . MET A 1 72 ? -5.000 1.339 -9.065 1.00 96.06 72 MET A CA 1
ATOM 577 C C . MET A 1 72 ? -6.130 1.094 -8.059 1.00 96.06 72 MET A C 1
ATOM 579 O O . MET A 1 72 ? -6.559 2.032 -7.383 1.00 96.06 72 MET A O 1
ATOM 583 N N . GLU A 1 73 ? -6.588 -0.148 -7.911 1.00 97.50 73 GLU A N 1
ATOM 584 C CA . GLU A 1 73 ? -7.566 -0.528 -6.893 1.00 97.50 73 GLU A CA 1
ATOM 585 C C . GLU A 1 73 ? -7.004 -0.344 -5.476 1.00 97.50 73 GLU A C 1
ATOM 587 O O . GLU A 1 73 ? -7.611 0.360 -4.667 1.00 97.50 73 GLU A O 1
ATOM 592 N N . ILE A 1 74 ? -5.812 -0.881 -5.192 1.00 97.94 74 ILE A N 1
ATOM 593 C CA . ILE A 1 74 ? -5.135 -0.704 -3.894 1.00 97.94 74 ILE A CA 1
ATOM 594 C C . ILE A 1 74 ? -4.872 0.782 -3.618 1.00 97.94 74 ILE A C 1
ATOM 596 O O . ILE A 1 74 ? -5.129 1.264 -2.514 1.00 97.94 74 ILE A O 1
ATOM 600 N N . THR A 1 75 ? -4.415 1.528 -4.628 1.00 97.62 75 THR A N 1
ATOM 601 C CA . THR A 1 75 ? -4.189 2.979 -4.522 1.00 97.62 75 THR A CA 1
ATOM 602 C C . THR A 1 75 ? -5.455 3.704 -4.065 1.00 97.62 75 THR A C 1
ATOM 604 O O . THR A 1 75 ? -5.388 4.571 -3.197 1.00 97.62 75 THR A O 1
ATOM 607 N N . ARG A 1 76 ? -6.628 3.320 -4.585 1.00 97.75 76 ARG A N 1
ATOM 608 C CA . ARG A 1 76 ? -7.911 3.912 -4.186 1.00 97.75 76 ARG A CA 1
ATOM 609 C C . ARG A 1 76 ? -8.252 3.639 -2.721 1.00 97.75 76 ARG A C 1
ATOM 611 O O . ARG A 1 76 ? -8.700 4.556 -2.044 1.00 97.75 76 ARG A O 1
ATOM 618 N N . TYR A 1 77 ? -8.016 2.427 -2.214 1.00 98.00 77 TYR A N 1
ATOM 619 C CA . TYR A 1 77 ? -8.219 2.127 -0.789 1.00 98.00 77 TYR A CA 1
ATOM 620 C C . TYR A 1 77 ? -7.367 3.027 0.114 1.00 98.00 77 TYR A C 1
ATOM 622 O O . TYR A 1 77 ? -7.861 3.529 1.122 1.00 98.00 77 TYR A O 1
ATOM 630 N N . ILE A 1 78 ? -6.107 3.260 -0.261 1.00 98.00 78 ILE A N 1
ATOM 631 C CA . ILE A 1 78 ? -5.187 4.101 0.515 1.00 98.00 78 ILE A CA 1
ATOM 632 C C . ILE A 1 78 ? -5.573 5.585 0.412 1.00 98.00 78 ILE A C 1
ATOM 634 O O . ILE A 1 78 ? -5.553 6.287 1.418 1.00 98.00 78 ILE A O 1
ATOM 638 N N . LEU A 1 79 ? -5.975 6.070 -0.768 1.00 97.31 79 LEU A N 1
ATOM 639 C CA . LEU A 1 79 ? -6.473 7.443 -0.915 1.00 97.31 79 LEU A CA 1
ATOM 640 C C . LEU A 1 79 ? -7.741 7.674 -0.084 1.00 97.31 79 LEU A C 1
ATOM 642 O O . LEU A 1 79 ? -7.806 8.649 0.655 1.00 97.31 79 LEU A O 1
ATOM 646 N N . ASN A 1 80 ? -8.683 6.728 -0.099 1.00 97.50 80 ASN A N 1
ATOM 647 C CA . ASN A 1 80 ? -9.887 6.802 0.732 1.00 97.50 80 ASN A CA 1
ATOM 648 C C . ASN A 1 80 ? -9.558 6.826 2.237 1.00 97.50 80 ASN A C 1
ATOM 650 O O . ASN A 1 80 ? -10.253 7.487 3.007 1.00 97.50 80 ASN A O 1
ATOM 654 N N . LEU A 1 81 ? -8.511 6.112 2.675 1.00 97.50 81 LEU A N 1
ATOM 655 C CA . LEU A 1 81 ? -8.017 6.204 4.053 1.00 97.50 81 LEU A CA 1
ATOM 656 C C . LEU A 1 81 ? -7.524 7.622 4.368 1.00 97.50 81 LEU A C 1
ATOM 658 O O . LEU A 1 81 ? -7.815 8.139 5.446 1.00 97.50 81 LEU A O 1
ATOM 662 N N . TYR A 1 82 ? -6.781 8.246 3.455 1.00 96.69 82 TYR A N 1
ATOM 663 C CA . TYR A 1 82 ? -6.282 9.607 3.645 1.00 96.69 82 TYR A CA 1
ATOM 664 C C . TYR A 1 82 ? -7.410 10.647 3.668 1.00 96.69 82 TYR A C 1
ATOM 666 O O . TYR A 1 82 ? -7.393 11.508 4.547 1.00 96.69 82 TYR A O 1
ATOM 674 N N . ASP A 1 83 ? -8.432 10.500 2.822 1.00 96.12 83 ASP A N 1
ATOM 675 C CA . ASP A 1 83 ? -9.644 11.334 2.863 1.00 96.12 83 ASP A CA 1
ATOM 676 C C . ASP A 1 83 ? -10.396 11.175 4.201 1.00 96.12 83 ASP A C 1
ATOM 678 O O . ASP A 1 83 ? -10.856 12.147 4.807 1.00 96.12 83 ASP A O 1
ATOM 682 N N . LEU A 1 84 ? -10.491 9.943 4.719 1.00 95.19 84 LEU A N 1
ATOM 683 C CA . LEU A 1 84 ? -11.088 9.682 6.031 1.00 95.19 84 LEU A CA 1
ATOM 684 C C . LEU A 1 84 ? -10.286 10.348 7.157 1.00 95.19 84 LEU A C 1
ATOM 686 O O . LEU A 1 84 ? -10.870 10.941 8.062 1.00 95.19 84 LEU A O 1
ATOM 690 N N . TRP A 1 85 ? -8.956 10.281 7.107 1.00 94.75 85 TRP A N 1
ATOM 691 C CA . TRP A 1 85 ? -8.087 10.882 8.121 1.00 94.75 85 TRP A CA 1
ATOM 692 C C . TRP A 1 85 ? -8.142 12.406 8.182 1.00 94.75 85 TRP A C 1
ATOM 694 O O . TRP A 1 85 ? -7.854 12.964 9.238 1.00 94.75 85 TRP A O 1
ATOM 704 N N . GLU A 1 86 ? -8.529 13.081 7.102 1.00 93.44 86 GLU A N 1
ATOM 705 C CA . GLU A 1 86 ? -8.731 14.531 7.127 1.00 93.44 86 GLU A CA 1
ATOM 706 C C . GLU A 1 86 ? -9.943 14.930 7.990 1.00 93.44 86 GLU A C 1
ATOM 708 O O . GLU A 1 86 ? -9.940 15.985 8.626 1.00 93.44 86 GLU A O 1
ATOM 713 N N . SER A 1 87 ? -10.968 14.075 8.049 1.00 92.94 87 SER A N 1
ATOM 714 C CA . SER A 1 87 ? -12.244 14.377 8.713 1.00 92.94 87 SER A CA 1
ATOM 715 C C . SER A 1 87 ? -12.443 13.691 10.070 1.00 92.94 87 SER A C 1
ATOM 717 O O . SER A 1 87 ? -13.198 14.204 10.895 1.00 92.94 87 SER A O 1
ATOM 719 N N . TYR A 1 88 ? -11.772 12.564 10.321 1.00 92.38 88 TYR A N 1
ATOM 720 C CA . TYR A 1 88 ? -11.950 11.746 11.524 1.00 92.38 88 TYR A CA 1
ATOM 721 C C . TYR A 1 88 ? -11.038 12.175 12.686 1.00 92.38 88 TYR A C 1
ATOM 723 O O . TYR A 1 88 ? -9.810 12.113 12.585 1.00 92.38 88 TYR A O 1
ATOM 731 N N . ASP A 1 89 ? -11.625 12.523 13.839 1.00 93.69 89 ASP A N 1
ATOM 732 C CA . ASP A 1 89 ? -10.886 12.813 15.078 1.00 93.69 89 ASP A CA 1
ATOM 733 C C . ASP A 1 89 ? -10.969 11.626 16.045 1.00 93.69 89 ASP A C 1
ATOM 735 O O . ASP A 1 89 ? -11.867 11.520 16.889 1.00 93.69 89 ASP A O 1
ATOM 739 N N . GLU A 1 90 ? -9.969 10.745 15.962 1.00 91.06 90 GLU A N 1
ATOM 740 C CA . GLU A 1 90 ? -9.886 9.526 16.771 1.00 91.06 90 GLU A CA 1
ATOM 741 C C . GLU A 1 90 ? -10.069 9.796 18.271 1.00 91.06 90 GLU A C 1
ATOM 743 O O . GLU A 1 90 ? -10.760 9.044 18.955 1.00 91.06 90 GLU A O 1
ATOM 748 N N . ARG A 1 91 ? -9.512 10.892 18.804 1.00 91.19 91 ARG A N 1
ATOM 749 C CA . ARG A 1 91 ? -9.561 11.171 20.249 1.00 91.19 91 ARG A CA 1
ATOM 750 C C . ARG A 1 91 ? -10.969 11.500 20.724 1.00 91.19 91 ARG A C 1
ATOM 752 O O . ARG A 1 91 ? -11.309 11.185 21.865 1.00 91.19 91 ARG A O 1
ATOM 759 N N . LYS A 1 92 ? -11.769 12.145 19.875 1.00 93.56 92 LYS A N 1
ATOM 760 C CA . LYS A 1 92 ? -13.144 12.538 20.201 1.00 93.56 92 LYS A CA 1
ATOM 761 C C . LYS A 1 92 ? -14.136 11.417 19.916 1.00 93.56 92 LYS A C 1
ATOM 763 O O . LYS A 1 92 ? -15.068 11.217 20.692 1.00 93.56 92 LYS A O 1
ATOM 768 N N . GLU A 1 93 ? -13.937 10.682 18.829 1.00 94.38 93 GLU A N 1
ATOM 769 C CA . GLU A 1 93 ? -14.952 9.771 18.299 1.00 94.38 93 GLU A CA 1
ATOM 770 C C . GLU A 1 93 ? -14.820 8.336 18.825 1.00 94.38 93 GLU A C 1
ATOM 772 O O . GLU A 1 93 ? -15.837 7.658 19.016 1.00 94.38 93 GLU A O 1
ATOM 777 N N . ILE A 1 94 ? -13.602 7.877 19.153 1.00 94.44 94 ILE A N 1
ATOM 778 C CA . ILE A 1 94 ? -13.358 6.470 19.507 1.00 94.44 94 ILE A CA 1
ATOM 779 C C . ILE A 1 94 ? -14.190 6.014 20.709 1.00 94.44 94 ILE A C 1
ATOM 781 O O . ILE A 1 94 ? -14.762 4.929 20.688 1.00 94.44 94 ILE A O 1
ATOM 785 N N . GLN A 1 95 ? -14.338 6.852 21.739 1.00 93.62 95 GLN A N 1
ATOM 786 C CA . GLN A 1 95 ? -15.078 6.489 22.953 1.00 93.62 95 GLN A CA 1
ATOM 787 C C . GLN A 1 95 ? -16.556 6.194 22.663 1.00 93.62 95 GLN A C 1
ATOM 789 O O . GLN A 1 95 ? -17.111 5.234 23.197 1.00 93.62 95 GLN A O 1
ATOM 794 N N . GLY A 1 96 ? -17.184 6.978 21.780 1.00 93.88 96 GLY A N 1
ATOM 795 C CA . GLY A 1 96 ? -18.572 6.760 21.370 1.00 93.88 96 GLY A CA 1
ATOM 796 C C . GLY A 1 96 ? -18.745 5.500 20.518 1.00 93.88 96 GLY A C 1
ATOM 797 O O . GLY A 1 96 ? -19.756 4.807 20.637 1.00 93.88 96 GLY A O 1
ATOM 798 N N . LEU A 1 97 ? -17.747 5.169 19.693 1.00 93.75 97 LEU A N 1
ATOM 799 C CA . LEU A 1 97 ? -17.736 3.949 18.883 1.00 93.75 97 LEU A CA 1
ATOM 800 C C . LEU A 1 97 ? -17.545 2.693 19.745 1.00 93.75 97 LEU A C 1
ATOM 802 O O . LEU A 1 97 ? -18.290 1.726 19.586 1.00 93.75 97 LEU A O 1
ATOM 806 N N . LEU A 1 98 ? -16.622 2.724 20.714 1.00 93.75 98 LEU A N 1
ATOM 807 C CA . LEU A 1 98 ? -16.362 1.599 21.621 1.00 93.75 98 LEU A CA 1
ATOM 808 C C . LEU A 1 98 ? -17.608 1.199 22.425 1.00 93.75 98 LEU A C 1
ATOM 810 O O . LEU A 1 98 ? -17.838 0.016 22.662 1.00 93.75 98 LEU A O 1
ATOM 814 N N . GLN A 1 99 ? -18.443 2.165 22.817 1.00 94.31 99 GLN A N 1
ATOM 815 C CA . GLN A 1 99 ? -19.687 1.888 23.546 1.00 94.31 99 GLN A CA 1
ATOM 816 C C . GLN A 1 99 ? -20.735 1.149 22.702 1.00 94.31 99 GLN A C 1
ATOM 818 O O . GLN A 1 99 ? -21.569 0.437 23.262 1.00 94.31 99 GLN A O 1
ATOM 823 N N . LYS A 1 100 ? -20.690 1.302 21.373 1.00 95.19 100 LYS A N 1
ATOM 824 C CA . LYS A 1 100 ? -21.585 0.621 20.426 1.00 95.19 100 LYS A CA 1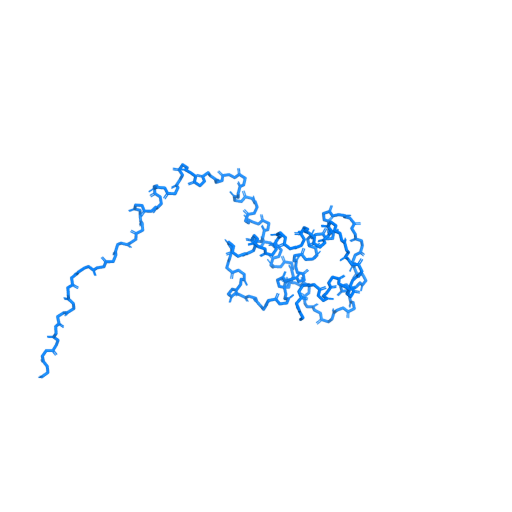
ATOM 825 C C . LYS A 1 100 ? -21.084 -0.768 20.028 1.00 95.19 100 LYS A C 1
ATOM 827 O O . LYS A 1 100 ? -21.835 -1.506 19.393 1.00 95.19 100 LYS A O 1
ATOM 832 N N . MET A 1 101 ? -19.847 -1.137 20.379 1.00 94.31 101 MET A N 1
ATOM 833 C CA . MET A 1 101 ? -19.342 -2.470 20.063 1.00 94.31 101 MET A CA 1
ATOM 834 C C . MET A 1 101 ? -20.132 -3.554 20.815 1.00 94.31 101 MET A C 1
ATOM 836 O O . MET A 1 101 ? -20.362 -3.422 22.023 1.00 94.31 101 MET A O 1
ATOM 840 N N . PRO A 1 102 ? -20.524 -4.647 20.132 1.00 93.38 102 PRO A N 1
ATOM 841 C CA . PRO A 1 102 ? -21.169 -5.785 20.771 1.00 93.38 102 PRO A CA 1
ATOM 842 C C . PRO A 1 102 ? -20.305 -6.333 21.907 1.00 93.38 102 PRO A C 1
ATOM 844 O O . PRO A 1 102 ? -19.129 -6.649 21.719 1.00 93.38 102 PRO A O 1
ATOM 847 N N . LYS A 1 103 ? -20.887 -6.449 23.103 1.00 90.19 103 LYS A N 1
ATOM 848 C CA . LYS A 1 103 ? -20.182 -6.998 24.264 1.00 90.19 103 LYS A CA 1
ATOM 849 C C . LYS A 1 103 ? -20.194 -8.529 24.214 1.00 90.19 103 LYS A C 1
ATOM 851 O O . LYS A 1 103 ? -21.224 -9.103 23.853 1.00 90.19 103 LYS A O 1
ATOM 856 N N . PRO A 1 104 ? -19.098 -9.199 24.611 1.00 89.88 104 PRO A N 1
ATOM 857 C CA . PRO A 1 104 ? -19.076 -10.651 24.728 1.00 89.88 104 PRO A CA 1
ATOM 858 C C . PRO A 1 104 ? -20.191 -11.154 25.652 1.00 89.88 104 PRO A C 1
ATOM 860 O O . PRO A 1 104 ? -20.409 -10.592 26.727 1.00 89.88 104 PRO A O 1
ATOM 863 N N . ASN A 1 105 ? -20.883 -12.223 25.250 1.00 86.25 105 ASN A N 1
ATOM 864 C CA . ASN A 1 105 ? -21.854 -12.880 26.119 1.00 86.25 105 ASN A CA 1
ATOM 865 C C . ASN A 1 105 ? -21.113 -13.596 27.257 1.00 86.25 105 ASN A C 1
ATOM 867 O O . ASN A 1 105 ? -20.289 -14.473 27.009 1.00 86.25 105 ASN A O 1
ATOM 871 N N . THR A 1 106 ? -21.407 -13.219 28.498 1.00 83.56 106 THR A N 1
ATOM 872 C CA . THR A 1 106 ? -20.793 -13.792 29.702 1.00 83.56 106 THR A CA 1
ATOM 873 C C . THR A 1 106 ? -21.580 -14.965 30.282 1.00 83.56 106 THR A C 1
ATOM 875 O O . THR A 1 106 ? -21.144 -15.553 31.273 1.00 83.56 106 THR A O 1
ATOM 878 N N . GLN A 1 107 ? -22.727 -15.331 29.697 1.00 79.31 107 GLN A N 1
ATOM 879 C CA . GLN A 1 107 ? -23.477 -16.498 30.151 1.00 79.31 107 GLN A CA 1
ATOM 880 C C . GLN A 1 107 ? -22.676 -17.781 29.876 1.00 79.31 107 GLN A C 1
ATOM 882 O O . GLN A 1 107 ? -22.247 -18.003 28.740 1.00 79.31 107 GLN A O 1
ATOM 887 N N . PRO A 1 108 ? -22.474 -18.645 30.886 1.00 76.25 108 PRO A N 1
ATOM 888 C CA . PRO A 1 108 ? -21.807 -19.920 30.681 1.00 76.25 108 PRO A CA 1
ATOM 889 C C . PRO A 1 108 ? -22.641 -20.785 29.734 1.00 76.25 108 PRO A C 1
ATOM 891 O O . PRO A 1 108 ? -23.844 -20.959 29.934 1.00 76.25 108 PRO A O 1
ATOM 894 N N . VAL A 1 109 ? -21.996 -21.337 28.704 1.00 77.88 109 VAL A N 1
ATOM 895 C CA . VAL A 1 109 ? -22.630 -22.277 27.772 1.00 77.88 109 VAL A CA 1
ATOM 896 C C . VAL A 1 109 ? -23.156 -23.463 28.595 1.00 77.88 109 VAL A C 1
ATOM 898 O O . VAL A 1 109 ? -22.351 -24.101 29.283 1.00 77.88 109 VAL A O 1
ATOM 901 N N . PRO A 1 110 ? -24.469 -23.766 28.589 1.00 73.12 110 PRO A N 1
ATOM 902 C CA . PRO A 1 110 ? -24.997 -24.890 29.351 1.00 73.12 110 PRO A CA 1
ATOM 903 C C . PRO A 1 110 ? -24.272 -26.167 28.925 1.00 73.12 110 PRO A C 1
ATOM 905 O O . PRO A 1 110 ? -24.240 -26.495 27.736 1.00 73.12 110 PRO A O 1
ATOM 908 N N . ARG A 1 111 ? -23.663 -26.891 29.875 1.00 71.06 111 ARG A N 1
ATOM 909 C CA . ARG A 1 111 ? -23.122 -28.225 29.587 1.00 71.06 111 ARG A CA 1
ATOM 910 C C . ARG A 1 111 ? -24.286 -29.088 29.123 1.00 71.06 111 ARG A C 1
ATOM 912 O O . ARG A 1 111 ? -25.155 -29.427 29.921 1.00 71.06 111 ARG A O 1
ATOM 919 N N . VAL A 1 112 ? -24.285 -29.446 27.842 1.00 70.31 112 VAL A N 1
ATOM 920 C CA . VAL A 1 112 ? -25.128 -30.523 27.329 1.00 70.31 112 VAL A CA 1
ATOM 921 C C . VAL A 1 112 ? -24.633 -31.792 28.013 1.00 70.31 112 VAL A C 1
ATOM 923 O O . VAL A 1 112 ? -23.594 -32.338 27.644 1.00 70.31 112 VAL A O 1
ATOM 926 N N . VAL A 1 113 ? -25.317 -32.199 29.081 1.00 68.19 113 VAL A N 1
ATOM 927 C CA . VAL A 1 113 ? -25.098 -33.504 29.701 1.00 68.19 113 VAL A CA 1
ATOM 928 C C . VAL A 1 113 ? -25.622 -34.519 28.688 1.00 68.19 113 VAL A C 1
ATOM 930 O O . VAL A 1 113 ? -26.823 -34.566 28.432 1.00 68.19 113 VAL A O 1
ATOM 933 N N . ARG A 1 114 ? -24.694 -35.209 28.019 1.00 60.38 114 ARG A N 1
ATOM 934 C CA . ARG A 1 114 ? -24.991 -36.392 27.208 1.00 60.38 114 ARG A CA 1
ATOM 935 C C . ARG A 1 114 ? -25.225 -37.589 28.113 1.00 60.38 114 ARG A C 1
ATOM 937 O O . ARG A 1 114 ? -24.520 -37.665 29.144 1.00 60.38 114 ARG A O 1
#

Organism: Cherax quadricarinatus (NCBI:txid27406)

Sequence (114 aa):
RPLVQYMQDLGGEGEVLQLAWRIVNDSLRTDVCLLFPPYEIALSCIHMACVVHQKDCKQWFAELNTDLDRIMEITRYILNLYDLWESYDERKEIQGLLQKMPKPNTQPVPRVVR

Foldseek 3Di:
DALVVLCVVQVNDDQLSVQLVVLLVLLVVFCCPVVDDNVLSSVLSSVVSCVVVVNDCPVVVVVPPDDVVSSVVSNVRSVVSVVCVVPDDCVPCVVVVVVPDDDDDPDPDPPPPD

pLDDT: mean 91.57, std 7.24, range [60.38, 98.0]

Secondary structure (DSSP, 8-state):
--HHHHHHHHT--THHHHHHHHHHHHHTTSTHHHHS-HHHHHHHHHHHHHHHTT---HHHHHHS---HHHHHHHHHHHHHHHHHHHH--HHHHHHHHHHHSPPPP-SPPP----